Protein AF-A0A519T3I4-F1 (afdb_monomer_lite)

Sequence (69 aa):
DARQRALAAGALGGGISGSGPSIFMLNKDKATAHAAAEAMGHVYQKMGIEYHLHVGPIASAGARVVATT

Radius of gyration: 14.23 Å; chains: 1; bounding box: 24×25×48 Å

pLDDT: mean 96.82, std 3.29, range [75.94, 98.75]

Foldseek 3Di:
DLQVQLVVLPFPGWAADDPDPDIDTHHPDQNSQVSSQVSNVVVCVVVVHDDDGDGDDDDPDDDDDPDDD

Secondary structure (DSSP, 8-state):
-HHHHHHHTT--EEEE-TTSS-EEEE-SSHHHHHHHHHHHHHHHHHHT--------PPPSS-S------

Structure (mmCIF, N/CA/C/O backbone):
data_AF-A0A519T3I4-F1
#
_entry.id   AF-A0A519T3I4-F1
#
loop_
_atom_site.group_PDB
_atom_site.id
_atom_site.type_symbol
_atom_site.label_atom_id
_atom_site.label_alt_id
_atom_site.label_comp_id
_atom_site.label_asym_id
_atom_site.label_entity_id
_atom_site.label_seq_id
_atom_site.pdbx_PDB_ins_code
_atom_site.Cartn_x
_atom_site.Cartn_y
_atom_site.Cartn_z
_atom_site.occupancy
_atom_site.B_iso_or_equiv
_atom_site.auth_seq_id
_atom_site.auth_comp_id
_atom_site.auth_asym_id
_atom_site.aut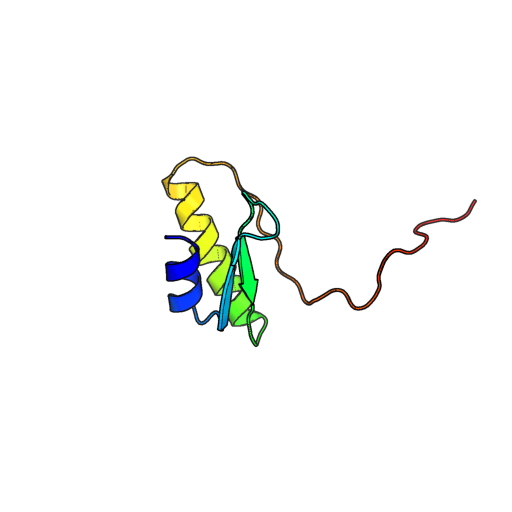h_atom_id
_atom_site.pdbx_PDB_model_num
ATOM 1 N N . ASP A 1 1 ? -3.091 4.970 12.393 1.00 94.56 1 ASP A N 1
ATOM 2 C CA . ASP A 1 1 ? -4.243 4.056 12.263 1.00 94.56 1 ASP A CA 1
ATOM 3 C C . ASP A 1 1 ? -4.143 3.155 11.024 1.00 94.56 1 ASP A C 1
ATOM 5 O O . ASP A 1 1 ? -3.931 1.963 11.193 1.00 94.56 1 ASP A O 1
ATOM 9 N N . ALA A 1 2 ? -4.160 3.692 9.794 1.00 97.44 2 ALA A N 1
ATOM 10 C CA . ALA A 1 2 ? -4.129 2.894 8.549 1.00 97.44 2 ALA A CA 1
ATOM 11 C C . ALA A 1 2 ? -3.075 1.762 8.523 1.00 97.44 2 ALA A C 1
ATOM 13 O O . ALA A 1 2 ? -3.426 0.602 8.321 1.00 97.44 2 ALA A O 1
ATOM 14 N N . ARG A 1 3 ? -1.804 2.071 8.833 1.00 97.94 3 ARG A N 1
ATOM 15 C CA . ARG A 1 3 ? -0.728 1.064 8.947 1.00 97.94 3 ARG A CA 1
ATOM 16 C C . ARG A 1 3 ? -1.049 -0.042 9.958 1.00 97.94 3 ARG A C 1
ATOM 18 O O . ARG A 1 3 ? -0.817 -1.209 9.679 1.00 97.94 3 ARG A O 1
ATOM 25 N N . GLN A 1 4 ? -1.565 0.315 11.134 1.00 98.31 4 GLN A N 1
ATOM 26 C CA . GLN A 1 4 ? -1.869 -0.648 12.196 1.00 98.31 4 GLN A CA 1
ATOM 27 C C . GLN A 1 4 ? -2.995 -1.598 11.779 1.00 98.31 4 GLN A C 1
ATOM 29 O O . GLN A 1 4 ? -2.900 -2.798 12.016 1.00 98.31 4 GLN A O 1
ATOM 34 N N . ARG A 1 5 ? -4.033 -1.083 11.113 1.00 98.38 5 ARG A N 1
ATOM 35 C CA . ARG A 1 5 ? -5.133 -1.908 10.596 1.00 98.38 5 ARG A CA 1
ATOM 36 C C . ARG A 1 5 ? -4.698 -2.824 9.464 1.00 98.38 5 ARG A C 1
ATOM 38 O O . ARG A 1 5 ? -5.105 -3.976 9.443 1.00 98.38 5 ARG A O 1
ATOM 45 N N . ALA A 1 6 ? -3.837 -2.344 8.572 1.00 98.62 6 ALA A N 1
ATOM 46 C CA . ALA A 1 6 ? -3.255 -3.188 7.537 1.00 98.62 6 ALA A CA 1
ATOM 47 C C . ALA A 1 6 ? -2.401 -4.323 8.128 1.00 98.62 6 ALA A C 1
ATOM 49 O O . ALA A 1 6 ? -2.521 -5.462 7.689 1.00 98.62 6 ALA A O 1
ATOM 50 N N . LEU A 1 7 ? -1.589 -4.044 9.157 1.00 98.69 7 LEU A N 1
ATOM 51 C CA . LEU A 1 7 ? -0.840 -5.080 9.884 1.00 98.69 7 LEU A CA 1
ATOM 52 C C . LEU A 1 7 ? -1.781 -6.099 10.546 1.00 98.69 7 LEU A C 1
ATOM 54 O O . LEU A 1 7 ? -1.548 -7.298 10.446 1.00 98.69 7 LEU A O 1
ATOM 58 N N . ALA A 1 8 ? -2.873 -5.641 11.166 1.00 98.69 8 ALA A N 1
ATOM 59 C CA . ALA A 1 8 ? -3.889 -6.527 11.739 1.00 98.69 8 ALA A CA 1
ATOM 60 C C . ALA A 1 8 ? -4.618 -7.374 10.677 1.00 98.69 8 ALA A C 1
ATOM 62 O O . ALA A 1 8 ? -5.061 -8.477 10.981 1.00 98.69 8 ALA A O 1
ATOM 63 N N . ALA A 1 9 ? -4.706 -6.886 9.436 1.00 98.50 9 ALA A N 1
ATOM 64 C CA . ALA A 1 9 ? -5.233 -7.619 8.285 1.00 98.50 9 ALA A CA 1
ATOM 65 C C . ALA A 1 9 ? -4.217 -8.597 7.654 1.00 98.50 9 ALA A C 1
ATOM 67 O O . ALA A 1 9 ? -4.528 -9.230 6.648 1.00 98.50 9 ALA A O 1
ATOM 68 N N . GLY A 1 10 ? -3.015 -8.731 8.226 1.00 98.56 10 GLY A N 1
ATOM 69 C CA . GLY A 1 10 ? -1.995 -9.692 7.797 1.00 98.56 10 GLY A CA 1
ATOM 70 C C . GLY A 1 10 ? -0.884 -9.116 6.918 1.00 98.56 10 GLY A C 1
ATOM 71 O O . GLY A 1 10 ? -0.024 -9.873 6.466 1.00 98.56 10 GLY A O 1
ATOM 72 N N . ALA A 1 11 ? -0.857 -7.800 6.672 1.00 98.62 11 ALA A N 1
ATOM 73 C CA . ALA A 1 11 ? 0.240 -7.185 5.929 1.00 98.62 11 ALA A CA 1
ATOM 74 C C . ALA A 1 11 ? 1.589 -7.432 6.624 1.00 98.62 11 ALA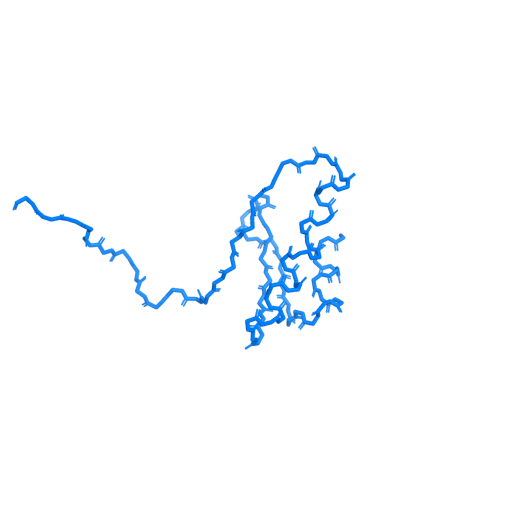 A C 1
ATOM 76 O O . ALA A 1 11 ? 1.693 -7.393 7.849 1.00 98.62 11 ALA A O 1
ATOM 77 N N . LEU A 1 12 ? 2.647 -7.622 5.834 1.00 98.62 12 LEU A N 1
ATOM 78 C CA . LEU A 1 12 ? 3.996 -7.873 6.351 1.00 98.62 12 LEU A CA 1
ATOM 79 C C . LEU A 1 12 ? 4.589 -6.629 7.018 1.00 98.62 12 LEU A C 1
ATOM 81 O O . LEU A 1 12 ? 5.334 -6.714 7.990 1.00 98.62 12 LEU A O 1
ATOM 85 N N . GLY A 1 13 ? 4.296 -5.459 6.460 1.00 98.25 13 GLY A N 1
ATOM 86 C CA . GLY A 1 13 ? 4.922 -4.212 6.862 1.00 98.25 13 GLY A CA 1
ATOM 87 C C . GLY A 1 13 ? 4.678 -3.114 5.848 1.00 98.25 13 GLY A C 1
ATOM 88 O O . GLY A 1 13 ? 4.211 -3.360 4.742 1.00 98.25 13 GLY A O 1
ATOM 89 N N . GLY A 1 14 ? 4.980 -1.884 6.230 1.00 97.62 14 GLY A N 1
ATOM 90 C CA . GLY A 1 14 ? 4.748 -0.724 5.386 1.00 97.62 14 GLY A CA 1
ATOM 91 C C . GLY A 1 14 ? 4.943 0.573 6.147 1.00 97.62 14 GLY A C 1
ATOM 92 O O . GLY A 1 14 ? 5.247 0.571 7.349 1.00 97.62 14 GLY A O 1
ATOM 93 N N . GLY A 1 15 ? 4.767 1.679 5.440 1.00 97.62 15 GLY A N 1
ATOM 94 C CA . GLY A 1 15 ? 5.049 3.014 5.942 1.00 97.62 15 GLY A CA 1
ATOM 95 C C . GLY A 1 15 ? 4.673 4.094 4.940 1.00 97.62 15 GLY A C 1
ATOM 96 O O . GLY A 1 15 ? 3.892 3.864 4.016 1.00 97.62 15 GLY A O 1
ATOM 97 N N . ILE A 1 16 ? 5.230 5.283 5.144 1.00 97.69 16 ILE A N 1
ATOM 98 C CA . ILE A 1 16 ? 5.049 6.406 4.227 1.00 97.69 16 ILE A CA 1
ATOM 99 C C . ILE A 1 16 ? 5.763 6.078 2.913 1.00 97.69 16 ILE A C 1
ATOM 101 O O . ILE A 1 16 ? 6.907 5.625 2.909 1.00 97.69 16 ILE A O 1
ATOM 105 N N . SER A 1 17 ? 5.071 6.283 1.798 1.00 96.62 17 SER A N 1
ATOM 106 C CA . SER A 1 17 ? 5.644 6.146 0.464 1.00 96.62 17 SER A CA 1
ATOM 107 C C . SER A 1 17 ? 6.325 7.457 0.074 1.00 96.62 17 SER A C 1
ATOM 109 O O . SER A 1 17 ? 5.654 8.476 -0.101 1.00 96.62 17 SER A O 1
ATOM 111 N N . GLY A 1 18 ? 7.653 7.441 -0.066 1.00 97.00 18 GLY A N 1
ATOM 112 C CA . GLY A 1 18 ? 8.441 8.647 -0.334 1.00 97.00 18 GLY A CA 1
ATOM 113 C C . GLY A 1 18 ? 8.309 9.672 0.797 1.00 97.00 18 GLY A C 1
ATOM 114 O O . GLY A 1 18 ? 8.456 9.329 1.967 1.00 97.00 18 GLY A O 1
ATOM 115 N N . SER A 1 19 ? 7.997 10.922 0.451 1.00 97.25 19 SER A N 1
ATOM 116 C CA . SER A 1 19 ? 7.712 11.998 1.413 1.00 97.25 19 SER A CA 1
ATOM 117 C C . SER A 1 19 ? 6.260 12.022 1.914 1.00 97.25 19 SER A C 1
ATOM 119 O O . SER A 1 19 ? 5.907 12.891 2.707 1.00 97.25 19 SER A O 1
ATOM 121 N N . GLY A 1 20 ? 5.407 11.098 1.461 1.00 95.31 20 GLY A N 1
ATOM 122 C CA . GLY A 1 20 ? 3.971 11.119 1.743 1.00 95.31 20 GLY A CA 1
ATOM 123 C C . GLY A 1 20 ? 3.195 12.095 0.848 1.00 95.31 20 GLY A C 1
ATOM 124 O O . GLY A 1 20 ? 3.785 12.717 -0.039 1.00 95.31 20 GLY A O 1
ATOM 125 N N . 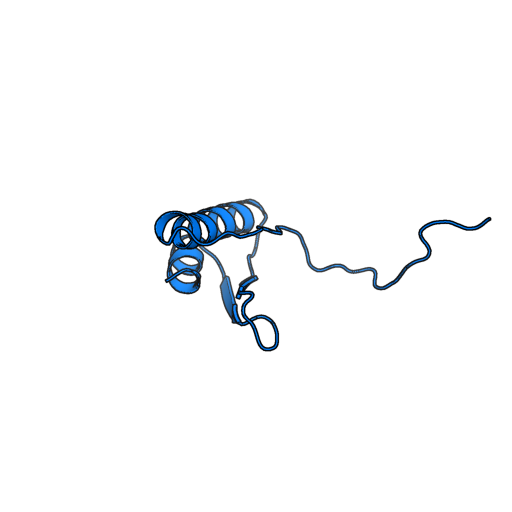PRO A 1 21 ? 1.863 12.207 1.031 1.00 95.19 21 PRO A N 1
ATOM 126 C CA . PRO A 1 21 ? 1.041 11.653 2.123 1.00 95.19 21 PRO A CA 1
ATOM 127 C C . PRO A 1 21 ? 0.661 10.170 1.962 1.00 95.19 21 PRO A C 1
ATOM 129 O O . PRO A 1 21 ? 0.069 9.576 2.863 1.00 95.19 21 PRO A O 1
ATOM 132 N N . SER A 1 22 ? 0.997 9.566 0.823 1.00 97.38 22 SER A N 1
ATOM 133 C CA . SER A 1 22 ? 0.678 8.174 0.510 1.00 97.38 22 SER A CA 1
ATOM 134 C C . SER A 1 22 ? 1.308 7.187 1.497 1.00 97.38 22 SER A C 1
ATOM 136 O O . SER A 1 22 ? 2.447 7.357 1.936 1.00 97.38 22 SER A O 1
ATOM 138 N N . ILE A 1 23 ? 0.585 6.107 1.793 1.00 97.75 23 ILE A N 1
ATOM 139 C CA . ILE A 1 23 ? 1.053 4.978 2.606 1.00 97.75 23 ILE A CA 1
ATOM 140 C C . ILE A 1 23 ? 1.064 3.730 1.727 1.00 97.75 23 ILE A C 1
ATOM 142 O O . ILE A 1 23 ? 0.135 3.515 0.952 1.00 97.75 23 ILE A O 1
ATOM 146 N N . PHE A 1 24 ? 2.091 2.896 1.868 1.00 98.44 24 PHE A N 1
ATOM 147 C CA . PHE A 1 24 ? 2.165 1.594 1.209 1.00 98.44 24 PHE A CA 1
ATOM 148 C C . PHE A 1 24 ? 2.239 0.466 2.237 1.00 98.44 24 PHE A C 1
ATOM 150 O O . PHE A 1 24 ? 2.752 0.658 3.342 1.00 98.44 24 PHE A O 1
ATOM 157 N N . MET A 1 25 ? 1.767 -0.718 1.847 1.00 98.62 25 MET A N 1
ATOM 158 C CA . MET A 1 25 ? 1.849 -1.944 2.639 1.00 98.62 25 MET A CA 1
ATOM 159 C C . MET A 1 25 ? 2.291 -3.107 1.745 1.00 98.62 25 MET A C 1
ATOM 161 O O . MET A 1 25 ? 1.713 -3.335 0.683 1.00 98.62 25 MET A O 1
ATOM 165 N N . LEU A 1 26 ? 3.318 -3.838 2.174 1.00 98.56 26 LEU A N 1
ATOM 166 C CA . LEU A 1 26 ? 3.804 -5.064 1.548 1.00 98.56 26 LEU A CA 1
ATOM 167 C C . LEU A 1 26 ? 3.009 -6.259 2.065 1.00 98.56 26 LEU A C 1
ATOM 169 O O . LEU A 1 26 ? 2.752 -6.382 3.263 1.00 98.56 26 LEU A O 1
ATOM 173 N N . ASN A 1 27 ? 2.659 -7.165 1.158 1.00 98.56 27 ASN A N 1
ATOM 174 C CA . ASN A 1 27 ? 1.820 -8.323 1.437 1.00 98.56 27 ASN A CA 1
ATOM 175 C C . ASN A 1 27 ? 2.412 -9.553 0.749 1.00 98.56 27 ASN A C 1
ATOM 177 O O . ASN A 1 27 ? 3.015 -9.432 -0.318 1.00 98.56 27 ASN A O 1
ATOM 181 N N . LYS A 1 28 ? 2.242 -10.732 1.356 1.00 97.62 28 LYS A N 1
ATOM 182 C CA . LYS A 1 28 ? 2.758 -11.992 0.801 1.00 97.62 28 LYS A CA 1
ATOM 183 C C . LYS A 1 28 ? 1.894 -12.529 -0.340 1.00 97.62 28 LYS A C 1
ATOM 185 O O . LYS A 1 28 ? 2.412 -13.157 -1.259 1.00 97.62 28 LYS A O 1
ATOM 190 N N . ASP A 1 29 ? 0.591 -12.281 -0.280 1.00 98.12 29 ASP A N 1
ATOM 191 C CA . ASP A 1 29 ? -0.380 -12.778 -1.245 1.00 98.12 29 ASP A CA 1
ATOM 192 C C . ASP A 1 29 ? -1.464 -11.739 -1.556 1.00 98.12 29 ASP A C 1
ATOM 194 O O . ASP A 1 29 ? -1.619 -10.713 -0.884 1.00 98.12 29 ASP A O 1
ATOM 198 N N . LYS A 1 30 ? -2.206 -12.015 -2.631 1.00 98.31 30 LYS A N 1
ATOM 199 C CA . LYS A 1 30 ? -3.255 -11.139 -3.154 1.00 98.31 30 LYS A CA 1
ATOM 200 C C . LYS A 1 30 ? -4.400 -10.947 -2.156 1.00 98.31 30 LYS A C 1
ATOM 202 O O . LYS A 1 30 ? -4.906 -9.835 -2.045 1.00 98.31 30 LYS A O 1
ATOM 207 N N . ALA A 1 31 ? -4.805 -11.998 -1.444 1.00 98.50 31 ALA A N 1
ATOM 208 C CA . ALA A 1 31 ? -5.921 -11.928 -0.502 1.00 98.50 31 ALA A CA 1
ATOM 209 C C . ALA A 1 31 ? -5.610 -10.951 0.641 1.00 98.50 31 ALA A C 1
ATOM 211 O O . ALA A 1 31 ? -6.381 -10.027 0.898 1.00 98.50 31 ALA A O 1
ATOM 212 N N . THR A 1 32 ? -4.424 -11.085 1.232 1.00 98.62 32 THR A N 1
ATOM 213 C CA . THR A 1 32 ? -3.908 -10.179 2.261 1.00 98.62 32 THR A CA 1
ATOM 214 C C . THR A 1 32 ? -3.787 -8.748 1.734 1.00 98.62 32 THR A C 1
ATOM 216 O O . THR A 1 32 ? -4.162 -7.804 2.423 1.00 98.62 32 THR A O 1
ATOM 219 N N . ALA A 1 33 ? -3.329 -8.565 0.488 1.00 98.69 33 ALA A N 1
ATOM 220 C CA . ALA A 1 33 ? -3.212 -7.238 -0.118 1.00 98.69 33 ALA A CA 1
ATOM 221 C C . ALA A 1 33 ? -4.561 -6.511 -0.246 1.00 98.69 33 ALA A C 1
ATOM 223 O O . ALA A 1 33 ? -4.643 -5.322 0.062 1.00 98.69 33 ALA A O 1
ATOM 224 N N . HIS A 1 34 ? -5.621 -7.215 -0.655 1.00 98.75 34 HIS A N 1
ATOM 225 C CA . HIS A 1 34 ? -6.966 -6.639 -0.715 1.00 98.75 34 HIS A CA 1
ATOM 226 C C . HIS A 1 34 ? -7.537 -6.360 0.682 1.00 98.75 34 HIS A C 1
ATOM 228 O O . HIS A 1 34 ? -8.043 -5.263 0.907 1.00 98.75 34 HIS A O 1
ATOM 234 N N . ALA A 1 35 ? -7.376 -7.281 1.639 1.00 98.75 35 ALA A N 1
ATOM 235 C CA . ALA A 1 35 ? -7.828 -7.077 3.017 1.00 98.75 35 ALA A CA 1
ATOM 236 C C . ALA A 1 35 ? -7.139 -5.869 3.680 1.00 98.75 35 ALA A C 1
ATOM 238 O O . ALA A 1 35 ? -7.787 -5.039 4.320 1.00 98.75 35 ALA A O 1
ATOM 239 N N . ALA A 1 36 ? -5.828 -5.718 3.478 1.00 98.75 36 ALA A N 1
ATOM 240 C CA . ALA A 1 36 ? -5.076 -4.561 3.949 1.00 98.75 36 ALA A CA 1
ATOM 241 C C . ALA A 1 36 ? -5.560 -3.257 3.294 1.00 98.75 36 ALA A C 1
ATOM 243 O O . ALA A 1 36 ? -5.727 -2.254 3.989 1.00 98.75 36 ALA A O 1
ATOM 244 N N . ALA A 1 37 ? -5.823 -3.266 1.983 1.00 98.62 37 ALA A N 1
ATOM 245 C CA . ALA A 1 37 ? -6.323 -2.099 1.259 1.00 98.62 37 ALA A CA 1
ATOM 246 C C . ALA A 1 37 ? -7.703 -1.650 1.768 1.00 98.62 37 ALA A C 1
ATOM 248 O O . ALA A 1 37 ? -7.891 -0.467 2.050 1.00 98.62 37 ALA A O 1
ATOM 249 N N . GLU A 1 38 ? -8.640 -2.580 1.968 1.00 98.56 38 GLU A N 1
ATOM 250 C CA . GLU A 1 38 ? -9.953 -2.292 2.561 1.00 98.56 38 GLU A CA 1
ATOM 251 C C . GLU A 1 38 ? -9.826 -1.742 3.987 1.00 98.56 38 GLU A C 1
ATOM 253 O O . GLU A 1 38 ? -10.485 -0.764 4.351 1.00 98.56 38 GLU A O 1
ATOM 258 N N . ALA A 1 39 ? -8.949 -2.330 4.803 1.00 98.50 39 ALA A N 1
ATOM 259 C CA . ALA A 1 39 ? -8.714 -1.889 6.173 1.00 98.50 39 ALA A CA 1
ATOM 260 C C . ALA A 1 39 ? -8.126 -0.467 6.239 1.00 98.50 39 ALA A C 1
ATOM 262 O O . ALA A 1 39 ? -8.484 0.305 7.132 1.00 98.50 39 ALA A O 1
ATOM 263 N N . MET A 1 40 ? -7.252 -0.105 5.292 1.00 98.44 40 MET A N 1
ATOM 264 C CA . MET A 1 40 ? -6.729 1.256 5.138 1.00 98.44 40 MET A CA 1
ATOM 265 C C . MET A 1 40 ? -7.808 2.224 4.644 1.00 98.44 40 MET A C 1
ATOM 267 O O . MET A 1 40 ? -7.967 3.293 5.232 1.00 98.44 40 MET A O 1
ATOM 271 N N . GLY A 1 41 ? -8.568 1.848 3.612 1.00 98.31 41 GLY A N 1
ATOM 272 C CA . GLY A 1 41 ? -9.627 2.677 3.029 1.00 98.31 41 GLY A CA 1
ATOM 273 C C . GLY A 1 41 ? -10.693 3.077 4.049 1.00 98.31 41 GLY A C 1
ATOM 274 O O . GLY A 1 41 ? -11.048 4.250 4.146 1.00 98.31 41 GLY A O 1
ATOM 275 N N . HIS A 1 42 ? -11.113 2.145 4.911 1.00 98.38 42 HIS A N 1
ATOM 276 C CA . HIS A 1 42 ? -12.064 2.429 5.990 1.00 98.38 42 HIS A CA 1
ATOM 277 C C . HIS A 1 42 ? -11.595 3.518 6.966 1.00 98.38 42 HIS A C 1
ATOM 279 O O . HIS A 1 42 ? -12.432 4.200 7.557 1.00 98.38 42 HIS A O 1
ATOM 285 N N . VAL A 1 43 ? -10.284 3.695 7.171 1.00 97.81 43 VAL A N 1
ATOM 286 C CA . VAL A 1 43 ? -9.764 4.778 8.025 1.00 97.81 43 VAL A CA 1
ATOM 287 C C . VAL A 1 43 ? -10.056 6.124 7.389 1.00 97.81 43 VAL A C 1
ATOM 289 O O . VAL A 1 43 ? -10.665 6.980 8.025 1.00 97.81 43 VAL A O 1
ATOM 292 N N . TYR A 1 44 ? -9.656 6.291 6.131 1.00 97.56 44 TYR A N 1
ATOM 293 C CA . TYR A 1 44 ? -9.836 7.545 5.406 1.00 97.56 44 TYR A CA 1
ATOM 294 C C . TYR A 1 44 ? -11.316 7.851 5.174 1.00 97.56 44 TYR A C 1
ATOM 296 O O . TYR A 1 44 ? -11.745 8.980 5.399 1.00 97.56 44 TYR A O 1
ATOM 304 N N . GLN A 1 45 ? -12.122 6.829 4.870 1.00 98.12 45 GLN A N 1
ATOM 305 C CA . GLN A 1 45 ? -13.575 6.953 4.774 1.00 98.12 45 GLN A CA 1
ATOM 306 C C . GLN A 1 45 ? -14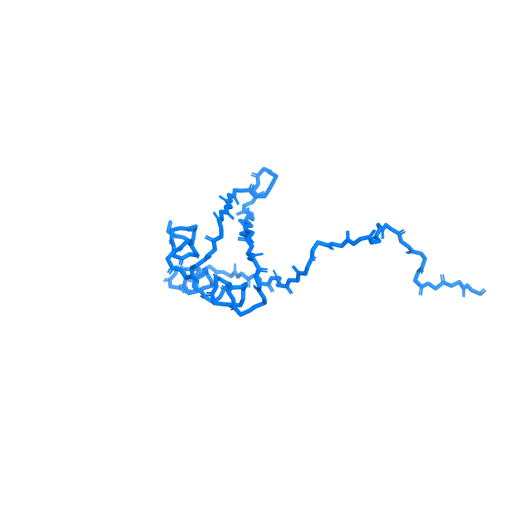.194 7.485 6.073 1.00 98.12 45 GLN A C 1
ATOM 308 O O . GLN A 1 45 ? -14.990 8.419 6.030 1.00 98.12 45 GLN A O 1
ATOM 313 N N . LYS A 1 46 ? -13.816 6.936 7.237 1.00 98.00 46 LYS A N 1
ATOM 314 C CA . LYS A 1 46 ? -14.306 7.412 8.545 1.00 98.00 46 LYS A CA 1
ATOM 315 C C . LYS A 1 46 ? -13.873 8.840 8.864 1.00 98.00 46 LYS A C 1
ATOM 317 O O . LYS A 1 46 ? -14.572 9.530 9.595 1.00 98.00 46 LYS A O 1
ATOM 322 N N . MET A 1 47 ? -12.729 9.265 8.337 1.00 97.19 47 MET A N 1
ATOM 323 C CA . MET A 1 47 ? -12.229 10.632 8.475 1.00 97.19 47 MET A CA 1
ATOM 324 C C . MET A 1 47 ? -12.864 11.603 7.469 1.00 97.19 47 MET A C 1
ATOM 326 O O . MET A 1 47 ? -12.620 12.800 7.569 1.00 97.19 47 MET A O 1
ATOM 330 N N . GLY A 1 48 ? -13.652 11.114 6.503 1.00 97.88 48 GLY A N 1
ATOM 331 C CA . GLY A 1 48 ? -14.200 11.934 5.420 1.00 97.88 48 GLY A CA 1
ATOM 332 C C . GLY A 1 48 ? -13.134 12.454 4.450 1.00 97.88 48 GLY A C 1
ATOM 333 O O . GLY A 1 48 ? -13.349 13.469 3.797 1.00 97.88 48 GLY A O 1
ATOM 334 N N . ILE A 1 49 ? -11.978 11.788 4.376 1.00 96.50 49 ILE A N 1
ATOM 335 C CA . ILE A 1 49 ? -10.871 12.155 3.486 1.00 96.50 49 ILE A CA 1
ATOM 336 C C . ILE A 1 49 ? -11.005 11.345 2.199 1.00 96.50 49 ILE A C 1
ATOM 338 O O . ILE A 1 49 ? -11.154 10.125 2.257 1.00 96.50 49 ILE A O 1
ATOM 342 N N . GLU A 1 50 ? -10.933 12.008 1.045 1.00 97.81 50 GLU A N 1
ATOM 343 C CA . GLU A 1 50 ? -10.899 11.335 -0.255 1.00 97.81 50 GLU A CA 1
ATOM 344 C C . GLU A 1 50 ? -9.606 10.520 -0.415 1.00 97.81 50 GLU A C 1
ATOM 346 O O . GLU A 1 50 ? -8.524 10.948 -0.008 1.00 97.81 50 GLU A O 1
ATOM 351 N N . TYR A 1 51 ? -9.711 9.325 -0.996 1.00 97.31 51 TYR A N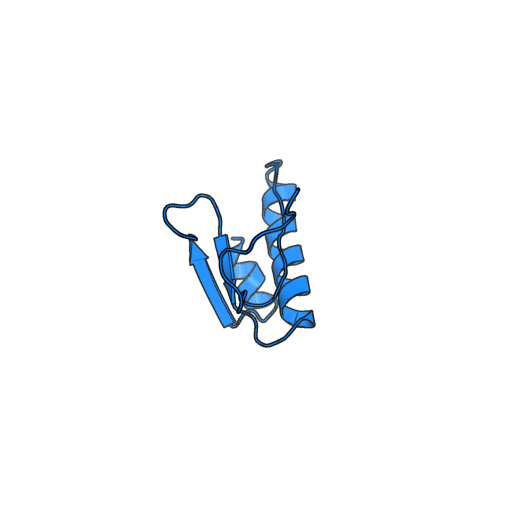 1
ATOM 352 C CA . TYR A 1 51 ? -8.572 8.433 -1.172 1.00 97.31 51 TYR A CA 1
ATOM 353 C C . TYR A 1 51 ? -8.717 7.555 -2.415 1.00 97.31 51 TYR A C 1
ATOM 355 O O . TYR A 1 51 ? -9.819 7.263 -2.879 1.00 97.31 51 TYR A O 1
ATOM 363 N N . HIS A 1 52 ? -7.579 7.057 -2.896 1.00 98.00 52 HIS A N 1
ATOM 364 C CA . HIS A 1 52 ? -7.505 6.016 -3.914 1.00 98.00 52 HIS A CA 1
ATOM 365 C C . HIS A 1 52 ? -6.751 4.805 -3.370 1.00 98.00 52 HIS A C 1
ATOM 367 O O . HIS A 1 52 ? -5.765 4.945 -2.644 1.00 98.00 52 HIS A O 1
ATOM 373 N N . LEU A 1 53 ? -7.205 3.607 -3.740 1.00 97.75 53 LEU A N 1
ATOM 374 C CA . LEU A 1 53 ? -6.523 2.356 -3.429 1.00 97.75 53 LEU A CA 1
ATOM 375 C C . LEU A 1 53 ? -5.935 1.767 -4.709 1.00 97.75 53 LEU A C 1
ATOM 377 O O . LEU A 1 53 ? -6.651 1.529 -5.681 1.00 97.75 53 LEU A O 1
ATOM 381 N N . HIS A 1 54 ? -4.636 1.484 -4.681 1.00 97.88 54 HIS A N 1
ATOM 382 C CA . HIS A 1 54 ? -3.941 0.762 -5.740 1.00 97.88 54 HIS A CA 1
ATOM 383 C C . HIS A 1 54 ? -3.396 -0.541 -5.163 1.00 97.88 54 HIS A C 1
ATOM 385 O O . HIS A 1 54 ? -2.582 -0.526 -4.240 1.00 97.88 54 HIS A O 1
ATOM 391 N N . VAL A 1 55 ? -3.855 -1.671 -5.701 1.00 98.25 55 VAL A N 1
ATOM 392 C CA . VAL A 1 55 ? -3.458 -3.009 -5.249 1.00 98.25 55 VAL A CA 1
ATOM 393 C C . VAL A 1 55 ? -2.868 -3.759 -6.432 1.00 98.25 55 VAL A C 1
ATOM 395 O O . VAL A 1 55 ? -3.540 -3.970 -7.439 1.00 98.25 55 VAL A O 1
ATOM 398 N N . GLY A 1 56 ? -1.604 -4.157 -6.319 1.00 97.06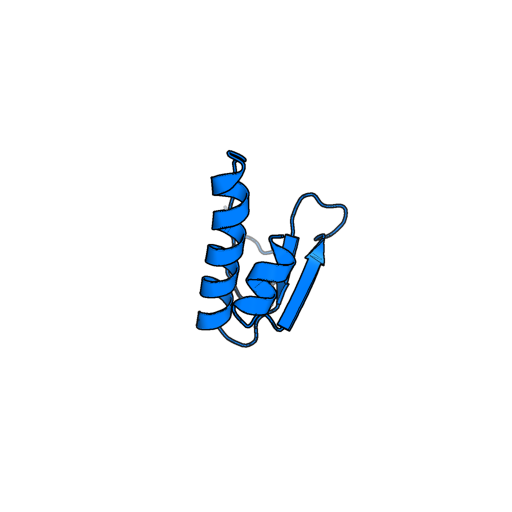 56 GLY A N 1
ATOM 399 C CA . GLY A 1 56 ? -0.908 -4.860 -7.387 1.00 97.06 56 GLY A CA 1
ATOM 400 C C . GLY A 1 56 ? 0.472 -5.360 -6.966 1.00 97.06 56 GLY A C 1
ATOM 401 O O . GLY A 1 56 ? 0.970 -4.977 -5.904 1.00 97.06 56 GLY A O 1
ATOM 402 N N . PRO A 1 57 ? 1.084 -6.238 -7.778 1.00 96.06 57 PRO A N 1
ATOM 403 C CA . PRO A 1 57 ? 2.455 -6.678 -7.564 1.00 96.06 57 PRO A CA 1
ATOM 404 C C . PRO A 1 57 ? 3.447 -5.546 -7.859 1.00 96.06 57 PRO A C 1
ATOM 406 O O . PRO A 1 57 ? 3.114 -4.550 -8.502 1.00 96.06 57 PRO A O 1
ATOM 409 N N . ILE A 1 58 ? 4.698 -5.736 -7.438 1.00 93.81 58 ILE A N 1
ATOM 410 C CA . ILE A 1 58 ? 5.801 -4.865 -7.854 1.00 93.81 58 ILE A CA 1
ATOM 411 C C . ILE A 1 58 ? 5.943 -4.960 -9.378 1.00 93.81 58 ILE A C 1
ATOM 413 O O . ILE A 1 58 ? 6.049 -6.057 -9.931 1.00 93.81 58 ILE A O 1
ATOM 417 N N . ALA A 1 59 ? 5.933 -3.810 -10.054 1.00 92.88 59 ALA A N 1
ATOM 418 C CA . ALA A 1 59 ? 6.110 -3.749 -11.498 1.00 92.88 59 ALA A CA 1
ATOM 419 C C . ALA A 1 59 ? 7.526 -4.211 -11.874 1.00 92.88 59 ALA A C 1
ATOM 421 O O . ALA A 1 59 ? 8.512 -3.612 -11.450 1.00 92.88 59 ALA A O 1
ATOM 422 N N . SER A 1 60 ? 7.625 -5.271 -12.679 1.00 94.56 60 SER A N 1
ATOM 423 C CA . SER A 1 60 ? 8.906 -5.784 -13.183 1.00 94.56 60 SER A CA 1
ATOM 424 C C . SER A 1 60 ? 9.391 -5.054 -14.438 1.00 94.56 60 SER A C 1
ATOM 426 O O . SER A 1 60 ? 10.586 -5.031 -14.715 1.00 94.56 60 SER A O 1
ATOM 428 N N . ALA A 1 61 ? 8.472 -4.441 -15.187 1.00 91.62 61 ALA A N 1
ATOM 429 C CA . ALA A 1 61 ? 8.776 -3.597 -16.333 1.00 91.62 61 ALA A CA 1
ATOM 430 C C . ALA A 1 61 ? 8.692 -2.121 -15.924 1.00 91.62 61 ALA A C 1
ATOM 432 O O . ALA A 1 61 ? 7.672 -1.683 -15.390 1.00 91.62 61 ALA A O 1
ATOM 433 N N . GLY A 1 62 ? 9.758 -1.366 -16.190 1.00 93.62 62 GLY A N 1
ATOM 434 C CA . GLY A 1 62 ? 9.788 0.084 -16.006 1.00 93.62 62 GLY A CA 1
ATOM 435 C C . GLY A 1 62 ? 8.994 0.833 -17.085 1.00 93.62 62 GLY A C 1
ATOM 436 O O . GLY A 1 62 ? 7.936 0.392 -17.543 1.00 93.62 62 GLY A O 1
ATOM 437 N N . ALA A 1 63 ? 9.516 1.986 -17.507 1.00 95.25 63 ALA A N 1
ATOM 438 C CA . ALA A 1 63 ? 8.933 2.759 -18.600 1.00 95.25 63 ALA A CA 1
ATOM 439 C C . ALA A 1 63 ? 8.926 1.958 -19.917 1.00 95.25 63 ALA A C 1
ATOM 441 O O . ALA A 1 63 ? 9.876 1.236 -20.221 1.00 95.25 63 ALA A O 1
ATOM 442 N N . ARG A 1 64 ? 7.851 2.092 -20.703 1.00 94.38 64 ARG A N 1
ATOM 443 C CA . ARG A 1 64 ? 7.678 1.418 -21.999 1.00 94.38 64 ARG A CA 1
ATOM 444 C C . ARG A 1 64 ? 6.892 2.284 -22.977 1.00 94.38 64 ARG A C 1
ATOM 446 O O . ARG A 1 64 ? 6.062 3.088 -22.556 1.00 94.38 64 ARG A O 1
ATOM 453 N N . VAL A 1 65 ? 7.131 2.083 -24.270 1.00 95.25 65 VAL A N 1
ATOM 454 C CA . VAL A 1 65 ? 6.367 2.729 -25.345 1.00 95.25 65 VAL A CA 1
ATOM 455 C C . VAL A 1 65 ? 4.960 2.134 -25.380 1.00 95.25 65 VAL A C 1
ATOM 457 O O . VAL A 1 65 ? 4.803 0.915 -25.396 1.00 95.25 65 VAL A O 1
ATOM 460 N N . VAL A 1 66 ? 3.943 2.996 -25.360 1.00 94.81 66 VAL A N 1
ATOM 461 C CA . VAL A 1 66 ? 2.527 2.584 -25.361 1.00 94.81 66 VAL A CA 1
ATOM 462 C C . VAL A 1 66 ? 1.871 2.674 -26.743 1.00 94.81 66 VAL A C 1
ATOM 464 O O . VAL A 1 66 ? 0.846 2.036 -26.953 1.00 94.81 66 VAL A O 1
ATOM 467 N N . ALA A 1 67 ? 2.467 3.415 -27.683 1.00 92.56 67 ALA A N 1
ATOM 468 C CA . ALA A 1 67 ? 2.081 3.468 -29.093 1.00 92.56 67 ALA A CA 1
ATOM 469 C C . ALA A 1 67 ? 3.233 4.037 -29.942 1.00 92.56 67 ALA A C 1
ATOM 471 O O . ALA A 1 67 ? 3.990 4.885 -29.465 1.00 92.56 67 ALA A O 1
ATOM 472 N N . THR A 1 68 ? 3.333 3.597 -31.195 1.00 86.81 68 THR A N 1
ATOM 473 C CA . THR A 1 68 ? 4.152 4.218 -32.247 1.00 86.81 68 THR A CA 1
ATOM 474 C C . THR A 1 68 ? 3.248 4.559 -33.421 1.00 86.81 68 THR A C 1
ATOM 476 O O . THR A 1 68 ? 2.327 3.796 -33.715 1.00 86.81 68 THR A O 1
ATOM 479 N N . THR A 1 69 ? 3.496 5.712 -34.035 1.00 75.94 69 THR A N 1
ATOM 480 C CA . THR A 1 69 ? 2.797 6.199 -35.228 1.00 75.94 69 THR A CA 1
ATOM 481 C C . THR A 1 69 ? 3.051 5.330 -36.450 1.00 75.94 69 THR A C 1
ATOM 483 O O . THR A 1 69 ? 4.162 4.757 -36.542 1.00 75.94 69 THR A O 1
#